Protein AF-A0A8E5BCR4-F1 (afdb_monomer)

Organism: Rhipicephalus sanguineus (NCBI:txid34632)

Structure (mmCIF, N/CA/C/O backbone):
data_AF-A0A8E5BCR4-F1
#
_entry.id   AF-A0A8E5BCR4-F1
#
loop_
_atom_site.group_PDB
_atom_site.id
_atom_site.type_symbol
_atom_site.label_atom_id
_atom_site.label_alt_id
_atom_site.label_comp_id
_atom_site.label_asym_id
_atom_site.label_entity_id
_atom_site.label_seq_id
_atom_site.pdbx_PDB_ins_code
_atom_site.Cartn_x
_atom_site.Cartn_y
_atom_site.Cartn_z
_atom_site.occupancy
_atom_site.B_iso_or_equiv
_atom_site.auth_seq_id
_atom_site.auth_comp_id
_atom_site.auth_asym_id
_atom_site.auth_atom_id
_atom_site.pdbx_PDB_model_num
ATOM 1 N N . PHE A 1 1 ? -12.569 -4.920 19.967 1.00 51.69 1 PHE A N 1
ATOM 2 C CA . PHE A 1 1 ? -11.273 -4.240 19.775 1.00 51.69 1 PHE A CA 1
ATOM 3 C C . PHE A 1 1 ? -11.529 -2.939 19.039 1.00 51.69 1 PHE A C 1
ATOM 5 O O . PHE A 1 1 ? -12.091 -2.996 17.956 1.00 51.69 1 PHE A O 1
ATOM 12 N N . ASN A 1 2 ? -11.222 -1.791 19.646 1.00 70.44 2 ASN A N 1
ATOM 13 C CA . ASN A 1 2 ? -11.378 -0.492 18.989 1.00 70.44 2 ASN A CA 1
ATOM 14 C C . ASN A 1 2 ? -10.056 -0.141 18.291 1.00 70.44 2 ASN A C 1
ATOM 16 O O . ASN A 1 2 ? -9.002 -0.225 18.925 1.00 70.44 2 ASN A O 1
ATOM 20 N N . SER A 1 3 ? -10.097 0.176 16.998 1.00 72.38 3 SER A N 1
ATOM 21 C CA . SER A 1 3 ? -8.919 0.655 16.270 1.00 72.38 3 SER A CA 1
ATOM 22 C C . SER A 1 3 ? -8.660 2.107 16.644 1.00 72.38 3 SER A C 1
ATOM 24 O O . SER A 1 3 ? -9.599 2.899 16.677 1.00 72.38 3 SER A O 1
ATOM 26 N N . GLN A 1 4 ? -7.405 2.455 16.907 1.00 83.25 4 GLN A N 1
ATOM 27 C CA . GLN A 1 4 ? -7.027 3.830 17.234 1.00 83.25 4 GLN A CA 1
ATOM 28 C C . GLN A 1 4 ? -6.858 4.684 15.978 1.00 83.25 4 GLN A C 1
ATOM 30 O O . GLN A 1 4 ? -7.058 5.890 16.048 1.00 83.25 4 GLN A O 1
ATOM 35 N N . ILE A 1 5 ? -6.495 4.060 14.853 1.00 91.94 5 ILE A N 1
ATOM 36 C CA . ILE A 1 5 ? -6.310 4.723 13.560 1.00 91.94 5 ILE A CA 1
ATOM 37 C C . ILE A 1 5 ? -6.895 3.836 12.462 1.00 91.94 5 ILE A C 1
ATOM 39 O O . ILE A 1 5 ? -6.701 2.613 12.478 1.00 91.94 5 ILE A O 1
ATOM 43 N N . SER A 1 6 ? -7.595 4.450 11.510 1.00 93.69 6 SER A N 1
ATOM 44 C CA . SER A 1 6 ? -8.028 3.800 10.269 1.00 93.69 6 SER A CA 1
ATOM 45 C C . SER A 1 6 ? -7.225 4.325 9.081 1.00 93.69 6 SER A C 1
ATOM 47 O O . SER A 1 6 ? -7.091 5.534 8.903 1.00 93.69 6 SER A O 1
ATOM 49 N N . ILE A 1 7 ? -6.707 3.413 8.258 1.00 96.44 7 ILE A N 1
ATOM 50 C CA . ILE A 1 7 ? -5.985 3.745 7.027 1.00 96.44 7 ILE A CA 1
ATOM 51 C C . ILE A 1 7 ? -6.646 3.000 5.880 1.00 96.44 7 ILE A C 1
ATOM 53 O O . ILE A 1 7 ? -6.768 1.772 5.925 1.00 96.44 7 ILE A O 1
ATOM 57 N N . LYS A 1 8 ? -7.060 3.730 4.850 1.00 97.06 8 LYS A N 1
ATOM 58 C CA . LYS A 1 8 ? -7.558 3.136 3.614 1.00 97.06 8 LYS A CA 1
ATOM 59 C C . LYS A 1 8 ? -6.413 3.016 2.615 1.00 97.06 8 LYS A C 1
ATOM 61 O O . LYS A 1 8 ? -5.598 3.924 2.477 1.00 97.06 8 LYS A O 1
ATOM 66 N N . ILE A 1 9 ? -6.341 1.864 1.966 1.00 98.19 9 ILE A N 1
ATOM 67 C CA . ILE A 1 9 ? -5.296 1.488 1.020 1.00 98.19 9 ILE A CA 1
ATOM 68 C C . ILE A 1 9 ? -5.992 1.131 -0.289 1.00 98.19 9 ILE A C 1
ATOM 70 O O . ILE A 1 9 ? -6.846 0.240 -0.315 1.00 98.19 9 ILE A O 1
ATOM 74 N N . LEU A 1 10 ? -5.629 1.822 -1.363 1.00 98.50 10 LEU A N 1
ATOM 75 C CA . LEU A 1 10 ? -6.205 1.634 -2.689 1.00 98.50 10 LEU A CA 1
ATOM 76 C C . LEU A 1 10 ? -5.124 1.194 -3.672 1.00 98.50 10 LEU A C 1
ATOM 78 O O . LEU A 1 10 ? -4.106 1.863 -3.826 1.00 98.50 10 LEU A O 1
ATOM 82 N N . GLY A 1 11 ? -5.339 0.047 -4.314 1.00 98.56 11 GLY A N 1
ATOM 83 C CA . GLY A 1 11 ? -4.490 -0.432 -5.405 1.00 98.56 11 GLY A CA 1
ATOM 84 C C . GLY A 1 11 ? -4.908 0.160 -6.749 1.00 98.56 11 GLY A C 1
ATOM 85 O O . GLY A 1 11 ? -6.103 0.168 -7.069 1.00 98.56 11 GLY A O 1
ATOM 86 N N . HIS A 1 12 ? -3.916 0.596 -7.524 1.00 98.62 12 HIS A N 1
ATOM 87 C CA . HIS A 1 12 ? -4.042 1.123 -8.881 1.00 98.62 12 HIS A CA 1
ATOM 88 C C . HIS A 1 12 ? -3.005 0.463 -9.805 1.00 98.62 12 HIS A C 1
ATOM 90 O O . HIS A 1 12 ? -1.974 -0.035 -9.352 1.00 98.62 12 HIS A O 1
ATOM 96 N N . GLN A 1 13 ? -3.217 0.492 -11.116 1.00 98.12 13 GLN A N 1
ATOM 97 C CA . GLN A 1 13 ? -2.208 0.146 -12.119 1.00 98.12 13 GLN A CA 1
ATOM 98 C C . GLN A 1 13 ? -1.238 1.327 -12.328 1.00 98.12 13 GLN A C 1
ATOM 100 O O . GLN A 1 13 ? -1.607 2.324 -12.939 1.00 98.12 13 GLN A O 1
ATOM 105 N N . TRP A 1 14 ? 0.020 1.306 -11.870 1.00 96.69 14 TRP A N 1
ATOM 106 C CA . TRP A 1 14 ? 0.719 0.353 -10.988 1.00 96.69 14 TRP A CA 1
ATOM 107 C C . TRP A 1 14 ? 1.348 1.104 -9.809 1.00 96.69 14 TRP A C 1
ATOM 109 O O . TRP A 1 14 ? 2.544 1.395 -9.810 1.00 96.69 14 TRP A O 1
ATOM 119 N N . TYR A 1 15 ? 0.520 1.455 -8.830 1.00 98.62 15 TYR A N 1
ATOM 120 C CA . TYR A 1 15 ? 0.909 2.197 -7.631 1.00 98.62 15 TYR A CA 1
ATOM 121 C C . TYR A 1 15 ? -0.125 1.995 -6.514 1.00 98.62 15 TYR A C 1
ATOM 123 O O . TYR A 1 15 ? -1.174 1.377 -6.723 1.00 98.62 15 TYR A O 1
ATOM 131 N N . TRP A 1 16 ? 0.176 2.500 -5.320 1.00 98.75 16 TRP A N 1
ATOM 132 C CA . TRP A 1 16 ? -0.745 2.467 -4.183 1.00 98.75 16 TRP A CA 1
ATOM 133 C C . TRP A 1 16 ? -1.091 3.879 -3.732 1.00 98.75 16 TRP A C 1
ATOM 135 O O . TRP A 1 16 ? -0.201 4.717 -3.630 1.00 98.75 16 TRP A O 1
ATOM 145 N N . SER A 1 17 ? -2.352 4.117 -3.386 1.00 98.56 17 SER A N 1
ATOM 146 C CA . SER A 1 17 ? -2.784 5.335 -2.696 1.00 98.56 17 SER A CA 1
ATOM 147 C C . SER 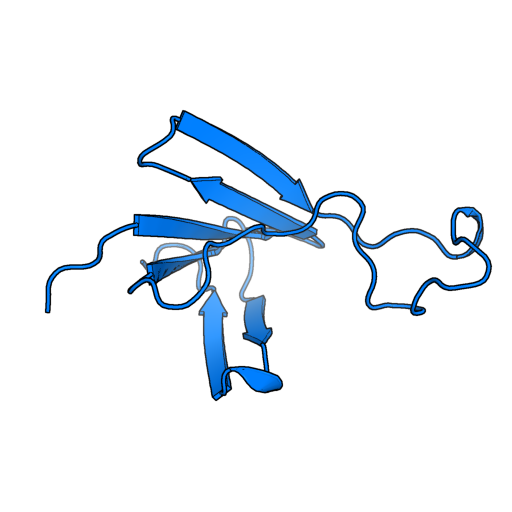A 1 17 ? -3.150 5.011 -1.254 1.00 98.56 17 SER A C 1
ATOM 149 O O . SER A 1 17 ? -3.755 3.973 -0.962 1.00 98.56 17 SER A O 1
ATOM 151 N N . TYR A 1 18 ? -2.793 5.911 -0.345 1.00 98.31 18 TYR A N 1
ATOM 152 C CA . TYR A 1 18 ? -3.035 5.770 1.085 1.00 98.31 18 TYR A CA 1
ATOM 153 C C . TYR A 1 18 ? -3.816 6.971 1.600 1.00 98.31 18 TYR A C 1
ATOM 155 O O . TYR A 1 18 ? -3.433 8.110 1.350 1.00 98.31 18 TYR A O 1
ATOM 163 N N . GLU A 1 19 ? -4.868 6.717 2.372 1.00 97.94 19 GLU A N 1
ATOM 164 C CA . GLU A 1 19 ? -5.702 7.746 2.988 1.00 97.94 19 GLU A CA 1
ATOM 165 C C . GLU A 1 19 ? -5.738 7.529 4.507 1.00 97.94 19 GLU A C 1
ATOM 167 O O . GLU A 1 19 ? -6.215 6.505 5.009 1.00 97.94 19 GLU A O 1
ATOM 172 N N . TYR A 1 20 ? -5.235 8.512 5.251 1.00 95.44 20 TYR A N 1
ATOM 173 C CA . TYR A 1 20 ? -5.401 8.604 6.696 1.00 95.44 20 TYR A CA 1
ATOM 174 C C . TYR A 1 20 ? -6.706 9.349 6.987 1.00 95.44 20 TYR A C 1
ATOM 176 O O . TYR A 1 20 ? -6.699 10.566 7.195 1.00 95.44 20 TYR A O 1
ATOM 184 N N . SER A 1 21 ? -7.829 8.629 6.996 1.00 86.25 21 SER A N 1
ATOM 185 C CA . SER A 1 21 ? -9.161 9.240 7.112 1.00 86.25 21 SER A CA 1
ATOM 186 C C . SER A 1 21 ? -9.324 10.076 8.390 1.00 86.25 21 SER A C 1
ATOM 188 O O . SER A 1 21 ? -9.941 11.134 8.356 1.00 86.25 21 SER A O 1
ATOM 190 N N . ASP A 1 22 ? -8.696 9.672 9.500 1.00 88.12 22 ASP A N 1
ATOM 191 C CA . ASP A 1 22 ? -8.738 10.420 10.770 1.00 88.12 22 ASP A CA 1
ATOM 192 C C . ASP A 1 22 ? -7.986 11.770 10.710 1.00 88.12 22 ASP A C 1
ATOM 194 O O . ASP A 1 22 ? -8.175 12.634 11.566 1.00 88.12 22 ASP A O 1
ATOM 198 N N . PHE A 1 23 ? -7.127 11.961 9.702 1.00 90.12 23 PHE A N 1
ATOM 199 C CA . PHE A 1 23 ? -6.255 13.129 9.553 1.00 90.12 23 PHE A CA 1
ATOM 200 C C . PHE A 1 23 ? -6.506 13.928 8.265 1.00 90.12 23 PHE A C 1
ATOM 202 O O . PHE A 1 23 ? -5.796 14.908 8.040 1.00 90.12 23 PHE A O 1
ATOM 209 N N . ASN A 1 24 ? -7.478 13.534 7.430 1.00 89.69 24 ASN A N 1
ATOM 210 C CA . ASN A 1 24 ? -7.749 14.124 6.109 1.00 89.69 24 ASN A CA 1
ATOM 211 C C . ASN A 1 24 ? -6.477 14.296 5.259 1.00 89.69 24 ASN A C 1
ATOM 213 O O . ASN A 1 24 ? -6.232 15.357 4.681 1.00 89.69 24 ASN A O 1
ATOM 217 N N . LYS A 1 25 ? -5.631 13.262 5.230 1.00 94.62 25 LYS A N 1
ATOM 218 C CA . LYS A 1 25 ? -4.413 13.230 4.414 1.00 94.62 25 LYS A CA 1
ATOM 219 C C . LYS A 1 25 ? -4.457 12.045 3.475 1.00 94.62 25 LYS A C 1
ATOM 221 O O . LYS A 1 25 ? -4.685 10.925 3.925 1.00 94.62 25 LYS A O 1
ATOM 226 N N . GLU A 1 26 ? -4.146 12.293 2.215 1.00 97.12 26 GLU A N 1
ATOM 227 C CA . GLU A 1 26 ? -3.999 11.270 1.189 1.00 97.12 26 GLU A CA 1
ATOM 228 C C . GLU A 1 26 ? -2.739 11.518 0.365 1.00 97.12 26 GLU A C 1
ATOM 230 O O . GLU A 1 26 ? -2.272 12.656 0.262 1.00 97.12 26 GLU A O 1
ATOM 235 N N . PHE A 1 27 ? -2.157 10.445 -0.160 1.00 98.50 27 PHE A N 1
ATOM 236 C CA . PHE A 1 27 ? -1.002 10.512 -1.047 1.00 98.50 27 PHE A CA 1
ATOM 237 C C . PHE A 1 27 ? -0.885 9.239 -1.887 1.00 98.50 27 PHE A C 1
ATOM 239 O O . PHE A 1 27 ? -1.333 8.163 -1.479 1.00 98.50 27 PHE A O 1
ATOM 246 N N . ASP A 1 28 ? -0.216 9.377 -3.028 1.00 98.62 28 ASP A N 1
ATOM 247 C CA . ASP A 1 28 ? 0.143 8.273 -3.911 1.00 98.62 28 ASP A CA 1
ATOM 248 C C . ASP A 1 28 ? 1.589 7.833 -3.658 1.00 98.62 28 ASP A C 1
ATOM 250 O O . ASP A 1 28 ? 2.448 8.635 -3.289 1.00 98.62 28 ASP A O 1
ATOM 254 N N . SER A 1 29 ? 1.847 6.544 -3.843 1.00 98.56 29 SER A N 1
ATOM 255 C CA . SER A 1 29 ? 3.122 5.884 -3.585 1.00 98.56 29 SER A CA 1
ATOM 256 C C . SER A 1 29 ? 3.539 5.085 -4.816 1.00 98.56 29 SER A C 1
ATOM 258 O O . SER A 1 29 ? 2.960 4.037 -5.133 1.00 98.56 29 SER A O 1
ATOM 260 N N . PHE A 1 30 ? 4.544 5.604 -5.514 1.00 98.56 30 PHE A N 1
ATOM 261 C CA . PHE A 1 30 ? 5.129 5.043 -6.724 1.00 98.56 30 PHE A CA 1
ATOM 262 C C . PHE A 1 30 ? 6.505 4.460 -6.430 1.00 98.56 30 PHE A C 1
ATOM 264 O O . PHE A 1 30 ? 7.268 4.990 -5.626 1.00 98.56 30 PHE A O 1
ATOM 271 N N . MET A 1 31 ? 6.852 3.379 -7.125 1.00 97.94 31 MET A N 1
ATOM 272 C CA . MET A 1 31 ? 8.202 2.823 -7.086 1.00 97.94 31 MET A CA 1
ATOM 273 C C . MET A 1 31 ? 9.205 3.826 -7.667 1.00 97.94 31 MET A C 1
ATOM 275 O O . MET A 1 31 ? 8.998 4.339 -8.768 1.00 97.94 31 MET A O 1
ATOM 279 N N . ILE A 1 32 ? 10.314 4.051 -6.961 1.00 97.31 32 ILE A N 1
ATOM 280 C CA . ILE A 1 32 ? 11.375 4.949 -7.430 1.00 97.31 32 ILE A CA 1
ATOM 281 C C . ILE A 1 32 ? 12.095 4.309 -8.635 1.00 97.31 32 ILE A C 1
ATOM 283 O O . ILE A 1 32 ? 12.563 3.167 -8.529 1.00 97.31 32 ILE A O 1
ATOM 287 N N . PRO A 1 33 ? 12.225 5.012 -9.778 1.00 96.12 33 PRO A N 1
ATOM 288 C CA . PRO A 1 33 ? 12.993 4.530 -10.923 1.00 96.12 33 PRO A CA 1
ATOM 289 C C . PRO A 1 33 ? 14.481 4.364 -10.597 1.00 96.12 33 PRO A C 1
ATOM 291 O O . PRO A 1 33 ? 15.067 5.171 -9.883 1.00 96.12 33 PRO A O 1
ATOM 294 N N . GLU A 1 34 ? 15.142 3.372 -11.203 1.00 93.44 34 GLU A N 1
ATOM 295 C CA . GLU A 1 34 ? 16.561 3.068 -10.939 1.00 93.44 34 GLU A CA 1
ATOM 296 C C . GLU A 1 34 ? 17.507 4.258 -11.187 1.00 93.44 34 GLU A C 1
ATOM 298 O O . GLU A 1 34 ? 18.495 4.429 -10.478 1.00 93.44 34 GLU A O 1
ATOM 303 N N . LEU A 1 35 ? 17.170 5.122 -12.148 1.00 95.25 35 LEU A N 1
ATOM 304 C CA . LEU A 1 35 ? 17.932 6.333 -12.471 1.00 95.25 35 LEU A CA 1
ATOM 305 C C . LEU A 1 35 ? 17.875 7.408 -11.370 1.00 95.25 35 LEU A C 1
ATOM 307 O O . LEU A 1 35 ? 18.750 8.269 -11.320 1.00 95.25 35 LEU A O 1
ATOM 311 N N . GLU A 1 36 ? 16.863 7.357 -10.504 1.00 94.88 36 GLU A N 1
ATOM 312 C CA . GLU A 1 36 ? 16.623 8.314 -9.415 1.00 94.88 36 GLU A CA 1
ATOM 313 C C . GLU A 1 36 ? 17.022 7.746 -8.042 1.00 94.88 36 GLU A C 1
ATOM 315 O O . GLU A 1 36 ? 16.941 8.435 -7.024 1.00 94.88 36 GLU A O 1
ATOM 320 N N . MET A 1 37 ? 17.484 6.492 -7.994 1.00 94.50 37 MET A N 1
ATOM 321 C CA . MET A 1 37 ? 17.851 5.817 -6.753 1.00 94.50 37 MET A CA 1
ATOM 322 C C . MET A 1 37 ? 19.115 6.404 -6.109 1.00 94.50 37 MET A C 1
ATOM 324 O O . MET A 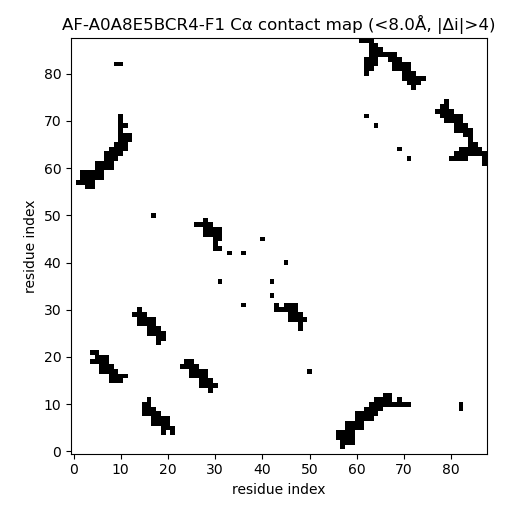1 37 ? 20.101 6.744 -6.767 1.00 94.50 37 MET A O 1
ATOM 328 N N . THR A 1 38 ? 19.125 6.443 -4.775 1.00 93.62 38 THR A N 1
ATOM 329 C CA . THR A 1 38 ? 20.317 6.811 -3.998 1.00 93.62 38 THR A CA 1
ATOM 330 C C . THR A 1 38 ? 21.198 5.587 -3.726 1.00 93.62 38 THR A C 1
ATOM 332 O O . THR A 1 38 ? 20.750 4.448 -3.827 1.00 93.62 38 THR A O 1
ATOM 335 N N . LYS A 1 39 ? 22.464 5.793 -3.327 1.00 89.44 39 LYS A N 1
ATOM 336 C CA . LYS A 1 39 ? 23.425 4.691 -3.084 1.00 89.44 39 LYS A 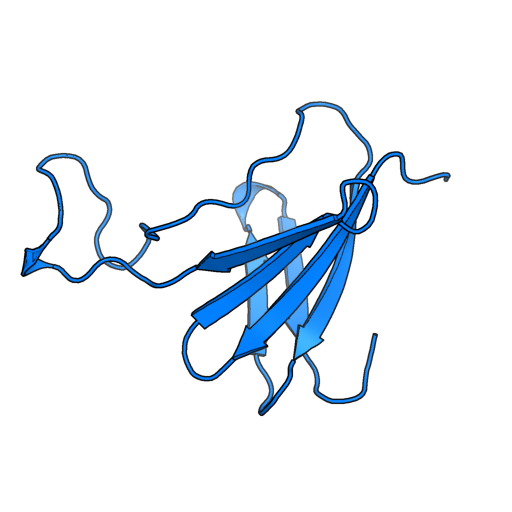CA 1
ATOM 337 C C . LYS A 1 39 ? 22.963 3.637 -2.062 1.00 89.44 39 LYS A C 1
ATOM 339 O O . LYS A 1 39 ? 23.488 2.531 -2.092 1.00 89.44 39 LYS A O 1
ATOM 344 N N .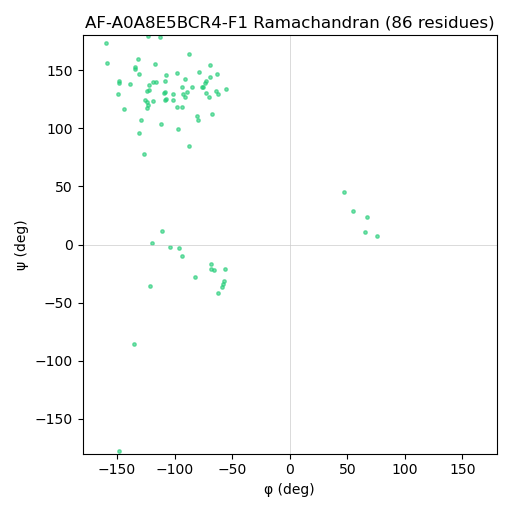 ASN A 1 40 ? 22.016 3.970 -1.184 1.00 93.12 40 ASN A N 1
ATOM 345 C CA . ASN A 1 40 ? 21.502 3.076 -0.141 1.00 93.12 40 ASN A CA 1
ATOM 346 C C . ASN A 1 40 ? 20.048 2.638 -0.386 1.00 93.12 40 ASN A C 1
ATOM 348 O O . ASN A 1 40 ? 19.424 2.093 0.520 1.00 93.12 40 ASN A O 1
ATOM 352 N N . SER A 1 41 ? 19.506 2.900 -1.576 1.00 94.88 41 SER A N 1
ATOM 353 C CA . SER A 1 41 ? 18.133 2.543 -1.924 1.00 94.88 41 SER A CA 1
ATOM 354 C C . SER A 1 41 ? 17.993 1.061 -2.273 1.00 94.88 41 SER A C 1
ATOM 356 O O . SER A 1 41 ? 18.902 0.446 -2.841 1.00 94.88 41 SER A O 1
ATOM 358 N N . PHE A 1 42 ? 16.826 0.487 -1.986 1.00 96.38 42 PHE A N 1
ATOM 359 C CA . PHE A 1 42 ? 16.514 -0.896 -2.335 1.00 96.38 42 PHE A CA 1
ATOM 360 C C . PHE A 1 42 ? 15.802 -0.978 -3.686 1.00 96.38 42 PHE A C 1
ATOM 362 O O . PHE A 1 42 ? 14.695 -0.468 -3.877 1.00 96.38 42 PHE A O 1
ATOM 369 N N . ARG A 1 43 ? 16.436 -1.666 -4.641 1.00 96.00 43 ARG A N 1
ATOM 370 C CA . ARG A 1 43 ? 15.907 -1.819 -6.003 1.00 96.00 43 ARG A CA 1
ATOM 371 C C . ARG A 1 43 ? 14.573 -2.571 -5.970 1.00 96.00 43 ARG A C 1
ATOM 373 O O . ARG A 1 43 ? 14.508 -3.658 -5.401 1.00 96.00 43 ARG A O 1
ATOM 380 N N . LEU A 1 44 ? 13.556 -2.014 -6.634 1.00 96.12 44 LEU A N 1
ATOM 381 C CA . LEU A 1 44 ? 12.174 -2.527 -6.698 1.00 96.12 44 LEU A CA 1
ATOM 382 C C . LEU A 1 44 ? 11.399 -2.539 -5.366 1.00 96.12 44 LEU A C 1
ATOM 384 O O . LEU A 1 44 ? 10.337 -3.156 -5.301 1.00 96.12 44 LEU A O 1
ATOM 388 N N . LEU A 1 45 ? 11.916 -1.906 -4.310 1.00 96.88 45 LEU A N 1
ATOM 389 C CA . LEU A 1 45 ? 11.260 -1.867 -2.997 1.00 96.88 45 LEU A CA 1
ATOM 390 C C . LEU A 1 45 ? 10.980 -0.444 -2.521 1.00 96.88 45 LEU A C 1
ATOM 392 O O . LEU A 1 45 ? 9.950 -0.221 -1.891 1.00 96.88 45 LEU A O 1
ATOM 396 N N . ASP A 1 46 ? 11.869 0.503 -2.817 1.00 97.38 46 ASP A N 1
ATOM 397 C CA . ASP A 1 46 ? 11.680 1.884 -2.384 1.00 97.38 46 ASP A CA 1
ATOM 398 C C . ASP A 1 46 ? 10.582 2.587 -3.189 1.00 97.38 46 ASP A C 1
ATOM 400 O O . ASP A 1 46 ? 10.497 2.475 -4.419 1.00 97.38 46 ASP A O 1
ATOM 404 N N . THR A 1 47 ? 9.778 3.365 -2.470 1.00 97.75 47 THR A N 1
ATOM 405 C CA . THR A 1 47 ? 8.737 4.233 -3.017 1.00 97.75 47 THR A CA 1
ATOM 406 C C . THR A 1 47 ? 9.023 5.698 -2.715 1.00 97.75 47 THR A C 1
ATOM 408 O O . THR A 1 47 ? 9.707 6.008 -1.740 1.00 97.75 47 THR A O 1
ATOM 411 N N . ASP A 1 48 ? 8.493 6.602 -3.535 1.00 96.94 48 ASP A N 1
ATOM 412 C CA . ASP A 1 48 ? 8.635 8.053 -3.368 1.00 96.94 48 ASP A CA 1
ATOM 413 C C . ASP A 1 48 ? 8.001 8.566 -2.061 1.00 96.94 48 ASP A C 1
ATOM 415 O O . ASP A 1 48 ? 8.607 9.362 -1.341 1.00 96.94 48 ASP A O 1
ATOM 419 N N . ASN A 1 49 ? 6.821 8.050 -1.709 1.00 97.56 49 ASN A N 1
ATOM 420 C CA . ASN A 1 49 ? 6.102 8.357 -0.481 1.00 97.56 49 ASN A CA 1
ATOM 421 C C . ASN A 1 49 ? 5.830 7.077 0.314 1.00 97.56 49 ASN A C 1
ATOM 423 O O . ASN A 1 49 ? 5.137 6.167 -0.147 1.00 97.56 49 ASN A O 1
ATOM 427 N N . ASN A 1 50 ? 6.341 7.023 1.544 1.00 96.81 50 ASN A N 1
ATOM 428 C CA . ASN A 1 50 ? 6.190 5.866 2.423 1.00 96.81 50 ASN A CA 1
ATOM 429 C C . ASN A 1 50 ? 4.945 5.987 3.313 1.00 96.81 50 ASN A C 1
ATOM 431 O O . ASN A 1 50 ? 4.657 7.050 3.865 1.00 96.81 50 ASN A O 1
ATOM 435 N N . LEU A 1 51 ? 4.256 4.865 3.540 1.00 97.12 51 LEU A N 1
ATOM 436 C CA . LEU A 1 51 ? 3.223 4.758 4.570 1.00 97.12 51 LEU A CA 1
ATOM 437 C C . LEU A 1 51 ? 3.861 4.855 5.965 1.00 97.12 51 LEU A C 1
ATOM 439 O O . LEU A 1 51 ? 4.575 3.952 6.398 1.00 97.12 51 LEU A O 1
ATOM 443 N N . VAL A 1 52 ? 3.580 5.941 6.684 1.00 96.12 52 VAL A N 1
ATOM 444 C CA . VAL A 1 52 ? 4.095 6.198 8.033 1.00 96.12 52 VAL A CA 1
ATOM 445 C C . VAL A 1 52 ? 3.017 5.875 9.056 1.00 96.12 52 VAL A C 1
ATOM 447 O O . VAL A 1 52 ? 1.920 6.425 9.029 1.00 96.12 52 VAL A O 1
ATOM 450 N N . ILE A 1 53 ? 3.350 5.003 10.002 1.00 94.56 53 ILE A N 1
ATOM 451 C CA . ILE A 1 53 ? 2.438 4.572 11.060 1.00 94.56 53 ILE A CA 1
ATOM 452 C C . ILE A 1 53 ? 3.104 4.655 12.437 1.00 94.56 53 ILE A C 1
ATOM 454 O O . ILE A 1 53 ? 4.312 4.432 12.544 1.00 94.56 53 ILE A O 1
ATOM 458 N N . PRO A 1 54 ? 2.350 4.959 13.508 1.00 93.81 54 PRO A N 1
ATOM 459 C CA . PRO A 1 54 ? 2.887 4.923 14.860 1.00 93.81 54 PRO A CA 1
ATOM 460 C C . PRO A 1 54 ? 3.106 3.481 15.330 1.00 93.81 54 PRO A C 1
ATOM 462 O O . PRO A 1 54 ? 2.283 2.593 15.102 1.00 93.81 54 PRO A O 1
ATOM 465 N N . ILE A 1 55 ? 4.211 3.254 16.038 1.00 95.06 55 ILE A N 1
ATOM 466 C CA . ILE A 1 55 ? 4.504 1.965 16.672 1.00 95.06 55 ILE A CA 1
ATOM 467 C C . ILE A 1 55 ? 3.544 1.696 17.844 1.00 95.06 55 ILE A C 1
ATOM 469 O O . ILE A 1 55 ? 3.022 2.627 18.459 1.00 95.06 55 ILE A O 1
ATOM 473 N N . ASN A 1 56 ? 3.316 0.418 18.169 1.00 93.50 56 ASN A N 1
ATOM 474 C CA . ASN A 1 56 ? 2.501 -0.035 19.310 1.00 93.50 56 ASN A CA 1
ATOM 475 C C . ASN A 1 56 ? 1.069 0.530 19.342 1.00 93.50 56 ASN A C 1
ATOM 477 O O . ASN A 1 56 ? 0.476 0.685 20.408 1.00 93.50 56 ASN A O 1
ATOM 481 N N . THR A 1 57 ? 0.512 0.830 18.171 1.00 92.75 57 THR A N 1
ATOM 482 C CA . THR A 1 57 ? -0.841 1.367 18.001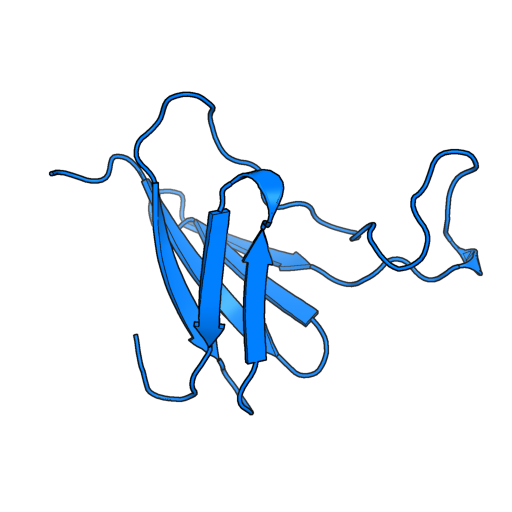 1.00 92.75 57 THR A CA 1
ATOM 483 C C . THR A 1 57 ? -1.681 0.355 17.233 1.00 92.75 57 THR A C 1
ATOM 485 O O . THR A 1 57 ? -1.193 -0.266 16.288 1.00 92.75 57 THR A O 1
ATOM 488 N N . ASN A 1 58 ? -2.944 0.171 17.622 1.00 93.06 58 ASN A N 1
ATOM 489 C CA . ASN A 1 58 ? -3.841 -0.720 16.886 1.00 93.06 58 ASN A CA 1
ATOM 490 C C . ASN A 1 58 ? -4.403 -0.003 15.650 1.00 93.06 58 ASN A C 1
ATOM 492 O O . ASN A 1 58 ? -5.222 0.913 15.783 1.00 93.06 58 ASN A O 1
ATOM 496 N N . ILE A 1 59 ? -3.970 -0.434 14.466 1.00 94.00 59 ILE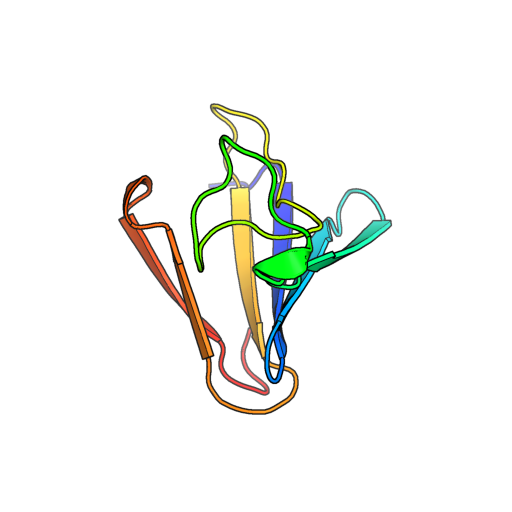 A N 1
ATOM 497 C CA . ILE A 1 59 ? -4.314 0.175 13.179 1.00 94.00 59 ILE A CA 1
ATOM 498 C C . ILE A 1 59 ? -5.243 -0.760 12.414 1.00 94.00 59 ILE A C 1
ATOM 500 O O . ILE A 1 59 ? -4.964 -1.948 12.253 1.00 94.00 59 ILE A O 1
ATOM 504 N N . LYS A 1 60 ? -6.347 -0.208 11.914 1.00 94.31 60 LYS A N 1
ATOM 505 C CA . LYS A 1 60 ? -7.259 -0.901 11.006 1.00 94.31 60 LYS A CA 1
ATOM 506 C C . LYS A 1 60 ? -6.946 -0.487 9.574 1.00 94.31 60 LYS A C 1
ATOM 508 O O . LYS A 1 60 ? -7.102 0.681 9.222 1.00 94.31 60 LYS A O 1
ATOM 513 N N . TYR A 1 61 ? -6.565 -1.459 8.756 1.00 95.06 61 TYR A N 1
ATOM 514 C CA . TYR A 1 61 ? -6.372 -1.281 7.321 1.00 95.06 61 TYR A CA 1
ATOM 515 C C . TYR A 1 61 ? -7.659 -1.626 6.566 1.00 95.06 61 TYR A C 1
ATOM 517 O O . TYR A 1 61 ? -8.241 -2.685 6.792 1.00 95.06 61 TYR A O 1
ATOM 525 N N . LEU A 1 62 ? -8.100 -0.734 5.681 1.00 96.25 62 LEU A N 1
ATOM 526 C CA . LEU A 1 62 ? -9.231 -0.933 4.773 1.00 96.25 62 LEU A CA 1
ATOM 527 C C . LEU A 1 62 ? -8.681 -1.021 3.349 1.00 96.25 62 LEU A C 1
ATOM 529 O O . LEU A 1 62 ? -8.278 -0.007 2.786 1.00 96.25 62 LEU A O 1
ATOM 533 N N . ILE A 1 63 ? -8.606 -2.229 2.793 1.00 98.06 63 ILE A N 1
ATOM 534 C CA . ILE A 1 63 ? -7.866 -2.501 1.553 1.00 98.06 63 ILE A CA 1
ATOM 535 C C . ILE A 1 63 ? -8.856 -2.757 0.413 1.00 98.06 63 ILE A C 1
ATOM 537 O O . ILE A 1 63 ? -9.701 -3.643 0.508 1.00 98.06 63 ILE A O 1
ATOM 541 N N . SER A 1 64 ? -8.739 -1.994 -0.674 1.00 98.38 64 SER A N 1
ATOM 542 C CA . SER A 1 64 ? -9.562 -2.129 -1.882 1.00 98.38 64 SER A CA 1
ATOM 543 C C . SER A 1 64 ? -8.762 -1.741 -3.133 1.00 98.38 64 SER A C 1
ATOM 545 O O . SER A 1 64 ? -7.576 -1.424 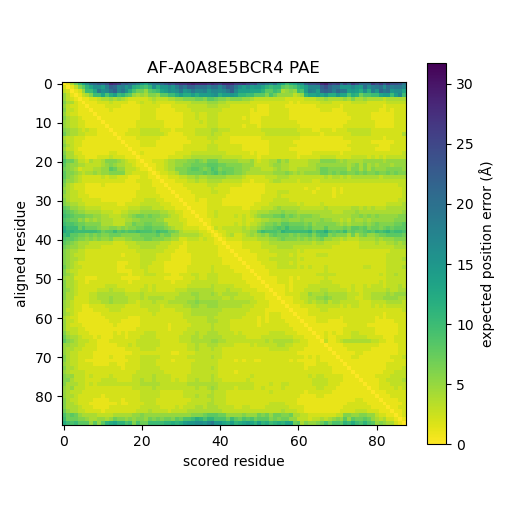-3.054 1.00 98.38 64 SER A O 1
ATOM 547 N N . SE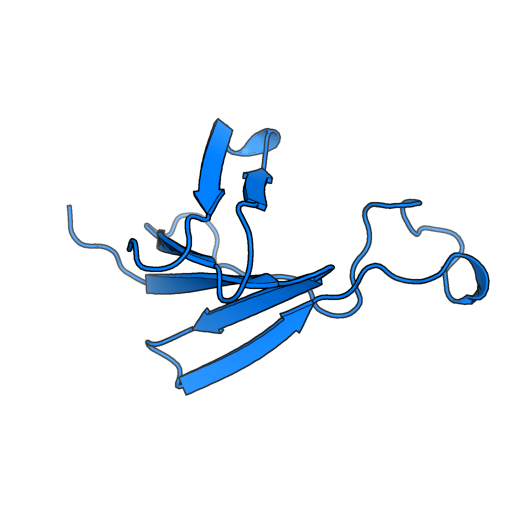R A 1 65 ? -9.389 -1.768 -4.304 1.00 98.19 65 SER A N 1
ATOM 548 C CA . SER A 1 65 ? -8.789 -1.279 -5.546 1.00 98.19 65 SER A CA 1
ATOM 549 C C . SER A 1 65 ? -9.767 -0.419 -6.338 1.00 98.19 65 SER A C 1
ATOM 551 O O . SER A 1 65 ?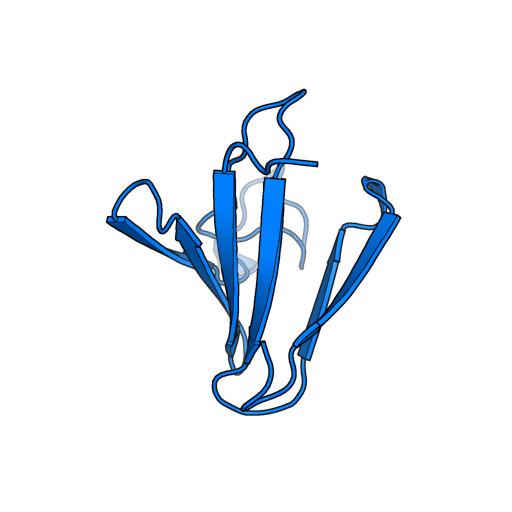 -10.984 -0.588 -6.238 1.00 98.19 65 SER A O 1
ATOM 553 N N . MET A 1 66 ? -9.212 0.502 -7.124 1.00 98.00 66 MET A N 1
ATOM 554 C CA . MET A 1 66 ? -9.956 1.355 -8.046 1.00 98.00 66 MET A CA 1
ATOM 555 C C . MET A 1 66 ? -10.043 0.785 -9.471 1.00 98.00 66 MET A C 1
ATOM 557 O O . MET A 1 66 ? -10.806 1.323 -10.272 1.00 98.00 66 MET A O 1
ATOM 561 N N . ASP A 1 67 ? -9.306 -0.285 -9.797 1.00 96.81 67 ASP A N 1
ATOM 562 C CA . ASP A 1 67 ? -9.255 -0.850 -11.151 1.00 96.81 67 ASP A CA 1
ATOM 563 C C . ASP A 1 67 ? -9.356 -2.383 -11.203 1.00 96.81 67 ASP A C 1
ATOM 565 O O . ASP A 1 67 ? -10.442 -2.927 -11.405 1.00 96.81 67 ASP A O 1
ATOM 569 N N . VAL A 1 68 ? -8.242 -3.095 -11.065 1.00 98.31 68 VAL A N 1
ATOM 570 C CA . VAL A 1 68 ? -8.127 -4.552 -11.167 1.00 98.31 68 VAL A CA 1
ATOM 571 C C . VAL A 1 68 ? -7.777 -5.150 -9.808 1.00 98.31 68 VAL A C 1
ATOM 573 O O . VAL A 1 68 ? -7.622 -4.456 -8.815 1.00 98.31 68 VAL A O 1
ATOM 576 N N . ILE A 1 69 ? -7.670 -6.472 -9.720 1.00 98.31 69 ILE A N 1
ATOM 577 C CA . ILE A 1 69 ? -7.271 -7.104 -8.461 1.00 98.31 69 ILE A CA 1
ATOM 578 C C . ILE A 1 69 ? -5.780 -6.854 -8.210 1.00 98.31 69 ILE A C 1
ATOM 580 O O . ILE A 1 69 ? -4.942 -7.154 -9.061 1.00 98.31 69 ILE A O 1
ATOM 584 N N . HIS A 1 70 ? -5.464 -6.396 -6.999 1.00 98.44 70 HIS A N 1
ATOM 585 C CA . HIS A 1 70 ? -4.105 -6.325 -6.453 1.00 98.44 70 HIS A CA 1
ATOM 586 C C . HIS A 1 70 ? -4.031 -7.108 -5.138 1.00 98.44 70 HIS A C 1
ATOM 588 O O . HIS A 1 70 ? -5.024 -7.659 -4.664 1.00 98.44 70 HIS A O 1
ATOM 594 N N . SER A 1 71 ? -2.857 -7.164 -4.512 1.00 98.06 71 SER A N 1
ATOM 595 C CA . SER A 1 71 ? -2.697 -7.777 -3.190 1.00 98.06 71 SER A CA 1
ATOM 596 C C . SER A 1 71 ? -1.666 -6.994 -2.388 1.00 98.06 71 SER A C 1
ATOM 598 O O . SER A 1 71 ? -0.502 -6.917 -2.779 1.00 98.06 71 SER A O 1
ATOM 600 N N . TRP A 1 72 ? -2.102 -6.395 -1.281 1.00 98.38 72 TRP A N 1
ATOM 601 C CA . TRP A 1 72 ? -1.249 -5.596 -0.406 1.00 98.38 72 TRP A CA 1
ATOM 602 C C . TRP A 1 72 ? -0.618 -6.497 0.655 1.00 98.38 72 TRP A C 1
ATOM 604 O O . TRP A 1 72 ? -1.312 -7.307 1.280 1.00 98.38 72 TRP A O 1
ATOM 614 N N . SER A 1 73 ? 0.698 -6.404 0.856 1.00 98.25 73 SER A N 1
ATOM 615 C CA . SER A 1 73 ? 1.406 -7.288 1.783 1.00 98.25 73 SER A CA 1
ATOM 616 C C . SER A 1 73 ? 2.603 -6.621 2.449 1.00 98.25 73 SER A C 1
ATOM 618 O O . SER A 1 73 ? 3.376 -5.926 1.797 1.00 98.25 73 SER A O 1
ATOM 620 N N . ILE A 1 74 ? 2.782 -6.914 3.740 1.00 97.81 74 ILE A N 1
ATOM 621 C CA . ILE A 1 74 ? 3.985 -6.608 4.517 1.00 97.81 74 ILE A CA 1
ATOM 622 C C . ILE A 1 74 ? 4.392 -7.894 5.254 1.00 97.81 74 ILE A C 1
ATOM 624 O O . ILE A 1 74 ? 3.855 -8.185 6.330 1.00 97.81 74 ILE A O 1
ATOM 628 N N . PRO A 1 75 ? 5.323 -8.691 4.699 1.00 97.62 75 PRO A N 1
ATOM 629 C CA . PRO A 1 75 ? 5.682 -9.997 5.255 1.00 97.62 75 PRO A CA 1
ATOM 630 C C . PRO A 1 75 ? 6.198 -9.951 6.697 1.00 97.62 75 PRO A C 1
ATOM 632 O O . PRO A 1 75 ? 5.861 -10.824 7.490 1.00 97.62 75 PRO A O 1
ATOM 635 N N . SER A 1 76 ? 6.961 -8.918 7.066 1.00 97.31 76 SER A N 1
ATOM 636 C CA . SER A 1 76 ? 7.498 -8.751 8.426 1.00 97.31 76 SER A CA 1
ATOM 637 C C . SER A 1 76 ? 6.419 -8.515 9.489 1.00 97.31 76 SER A C 1
ATOM 639 O O . SER A 1 76 ? 6.656 -8.797 10.660 1.00 97.31 76 SER A O 1
ATOM 641 N N . LEU A 1 77 ? 5.235 -8.041 9.087 1.00 95.31 77 LEU A N 1
ATOM 642 C CA . LEU A 1 77 ? 4.057 -7.907 9.949 1.00 95.31 77 LEU A CA 1
ATOM 643 C C . LEU A 1 77 ? 3.102 -9.107 9.833 1.00 95.31 77 LEU A C 1
ATOM 645 O O . LEU A 1 77 ? 2.089 -9.147 10.525 1.00 95.31 77 LEU A O 1
ATOM 649 N N . GLY A 1 78 ? 3.392 -10.071 8.951 1.00 97.12 78 GLY A N 1
ATOM 650 C CA . GLY A 1 78 ? 2.506 -11.200 8.668 1.00 97.12 78 GLY A CA 1
ATOM 651 C C . GLY A 1 78 ? 1.203 -10.802 7.966 1.00 97.12 78 GLY A C 1
ATOM 652 O O . GLY A 1 78 ? 0.213 -11.522 8.075 1.00 97.12 78 GLY A O 1
ATOM 653 N N . ILE A 1 79 ? 1.177 -9.661 7.265 1.00 96.81 79 ILE A N 1
ATOM 654 C CA . ILE A 1 79 ? -0.036 -9.133 6.625 1.00 96.81 79 ILE A CA 1
ATOM 655 C C . ILE A 1 79 ? -0.012 -9.430 5.125 1.00 96.81 79 ILE A C 1
ATOM 657 O O . ILE A 1 79 ? 0.953 -9.113 4.421 1.00 96.81 79 ILE A O 1
ATOM 661 N N . LYS A 1 80 ? -1.110 -9.996 4.621 1.00 98.19 80 LYS A N 1
ATOM 662 C CA . LYS A 1 80 ? -1.434 -10.071 3.194 1.00 98.19 80 LYS A CA 1
ATOM 663 C C . LYS A 1 80 ? -2.949 -10.051 3.024 1.00 98.19 80 LYS A C 1
ATOM 665 O O . LYS A 1 80 ? -3.639 -10.842 3.662 1.00 98.19 80 LYS A O 1
ATOM 670 N N . MET A 1 81 ? -3.453 -9.172 2.165 1.00 97.94 81 MET A N 1
ATOM 671 C CA . MET A 1 81 ? -4.876 -9.092 1.846 1.00 97.94 81 MET A CA 1
ATOM 672 C C . MET A 1 81 ? -5.072 -8.628 0.406 1.00 97.94 81 MET A C 1
ATOM 674 O O . MET A 1 81 ? -4.378 -7.730 -0.072 1.00 97.94 81 MET A O 1
ATOM 678 N N . ASP A 1 82 ? -6.026 -9.250 -0.281 1.00 98.38 82 ASP A N 1
ATOM 679 C CA . ASP A 1 82 ? -6.356 -8.892 -1.654 1.00 98.38 82 ASP A CA 1
ATOM 680 C C . ASP A 1 82 ? -7.147 -7.584 -1.701 1.00 98.38 82 ASP A C 1
ATOM 682 O O . ASP A 1 82 ? -8.085 -7.370 -0.932 1.00 98.38 82 ASP A O 1
ATOM 686 N N . ALA A 1 83 ? -6.757 -6.725 -2.635 1.00 98.38 83 ALA A N 1
ATOM 687 C CA . ALA A 1 83 ? -7.401 -5.461 -2.937 1.00 98.38 83 ALA A CA 1
ATOM 688 C C . ALA A 1 83 ? -8.341 -5.700 -4.124 1.00 98.38 83 ALA A C 1
ATOM 690 O O . ALA A 1 83 ? -7.903 -5.804 -5.270 1.00 98.38 83 ALA A O 1
ATOM 691 N N . VAL A 1 84 ? -9.631 -5.872 -3.828 1.00 98.19 84 VAL A N 1
ATOM 692 C CA . VAL A 1 84 ? -10.649 -6.267 -4.811 1.00 98.19 84 VAL A CA 1
ATOM 693 C C . VAL A 1 84 ? -11.550 -5.068 -5.127 1.00 98.19 84 VAL A C 1
ATOM 695 O O . VAL A 1 84 ? -12.145 -4.514 -4.198 1.00 98.19 84 VAL A O 1
ATOM 698 N N . PRO A 1 85 ? -11.698 -4.679 -6.406 1.00 96.88 85 PRO A N 1
ATOM 699 C CA . PRO A 1 85 ? -12.579 -3.583 -6.797 1.00 96.88 85 PRO A CA 1
ATOM 700 C C . PRO A 1 85 ? -14.017 -3.787 -6.310 1.00 96.88 85 PRO A C 1
ATOM 702 O O . PRO A 1 85 ? -14.584 -4.873 -6.437 1.00 96.88 85 PRO A O 1
ATOM 705 N N . GLY A 1 86 ? -14.612 -2.738 -5.737 1.00 92.75 86 GLY A N 1
ATOM 706 C CA . GLY A 1 86 ? -15.985 -2.775 -5.218 1.00 92.75 86 GLY A CA 1
ATOM 707 C C . GLY A 1 86 ? -16.165 -3.517 -3.885 1.00 92.75 86 GLY A C 1
ATOM 708 O O . GLY A 1 86 ? -17.301 -3.689 -3.444 1.00 92.75 86 GLY A O 1
ATOM 709 N N . ARG A 1 87 ? -15.076 -3.937 -3.224 1.00 85.56 87 ARG A N 1
ATOM 710 C CA . ARG A 1 87 ? -15.098 -4.568 -1.895 1.00 85.56 87 ARG A CA 1
ATOM 711 C C . ARG A 1 87 ? -14.241 -3.781 -0.904 1.00 85.56 87 ARG A C 1
ATOM 713 O O . ARG A 1 87 ? -13.136 -3.373 -1.246 1.00 85.56 87 ARG A O 1
ATOM 720 N N . LEU A 1 88 ? -14.754 -3.609 0.314 1.00 78.62 88 LEU A N 1
ATOM 721 C CA . LEU A 1 88 ? -14.067 -3.038 1.479 1.00 78.62 88 LEU A CA 1
ATOM 722 C C . LEU A 1 88 ? -14.070 -4.045 2.631 1.00 78.62 88 LEU A C 1
ATOM 724 O O . LEU A 1 88 ? -15.057 -4.813 2.730 1.00 78.62 88 LEU A O 1
#

pLDDT: mean 94.63, std 6.87, range [51.69, 98.75]

Secondary structure (DSSP, 8-state):
---SEEEEEEEETTEEEEEEGGGTEEEEE-BPPGGG--TTPPTTT-BSS-----TT--EEEEEEESSS-EEEEEGGGTEEEEE-BT--

Nearest PDB structures (foldseek):
  8ugh-assembly1_4B  TM=9.846E-01  e=8.100E-10  Sus scrofa
  7jrp-assembly1_b  TM=9.805E-01  e=1.348E-08  Vigna radiata var. radiata
  8d4t-assembly1_O  TM=9.825E-01  e=2.484E-08  Bos taurus
  8pw7-assembly1_o  TM=9.777E-01  e=2.336E-08  Mus musculus
  6ci0-assembly1_B  TM=9.024E-01  e=8.095E-07  Cereibacter sphaeroides

InterPro domains:
  IPR002429 Cytochrome c oxidase subunit II-like C-terminal [PF00116] (6-88)
  IPR002429 Cytochrome c oxidase subunit II-like C-terminal [PS50857] (2-88)
  IPR008972 Cupredoxin [G3DSA:2.60.40.420] (3-88)
  IPR008972 Cupredoxin [SSF49503] (3-88)
  IPR045187 Cytochrome c/quinol oxidase subunit II [PTHR22888] (3-88)

Foldseek 3Di:
DDAPWEKEWEQDVHWIKIARPVVRDIDIWDDDDPVRDDPPDDPPPDTPDDDDDDPPGRYHYHAAYPDAKDWDDDVVVPDIDIHYHPGD

Solvent-accessible surface area (backbone atoms only — not comparable to full-atom values): 5479 Å² total; per-residue (Å²): 137,83,62,79,41,50,36,41,38,35,34,47,100,85,37,39,35,42,32,35,67,88,71,80,43,72,52,67,28,42,71,57,53,80,92,76,57,55,100,86,58,53,88,96,68,42,47,78,45,75,94,83,75,74,81,100,58,54,69,40,77,44,48,18,18,83,65,57,79,43,70,54,70,44,75,95,78,72,42,72,49,66,11,37,52,96,45,118

Mean predicted aligned error: 3.33 Å

Radius of gyration: 13.87 Å; Cα contacts (8 Å, |Δi|>4): 167; chains: 1; bounding box: 39×25×32 Å

Sequence (88 aa):
FNSQISIKILGHQWYWSYEYSDFNKEFDSFMIPELEMTKNSFRLLDTDNNLVIPINTNIKYLISSMDVIHSWSIPSLGIKMDAVPGRL